Protein AF-A0A3E2NFE2-F1 (afdb_monomer)

Solvent-accessible surface area (backbone atoms only — not comparable to full-atom values): 6594 Å² total; per-residue (Å²): 137,82,74,88,76,73,85,78,50,64,70,62,52,53,49,53,52,47,54,59,40,43,78,69,50,28,48,78,51,78,89,91,43,70,46,64,76,55,94,74,52,72,66,57,50,50,52,50,51,55,51,44,51,70,77,40,67,66,49,80,81,70,59,89,78,87,86,87,77,90,76,81,89,86,81,88,61,64,70,65,71,76,45,92,68,82,74,71,71,66,65,67,64,73,72,74,123

Nearest PDB structures (foldseek):
  2zwk-assembly1_B  TM=2.641E-01  e=9.214E+00  Escherichia coli O157:H7 str. EDL933

Structure (mmCIF, N/CA/C/O backbone):
data_AF-A0A3E2NFE2-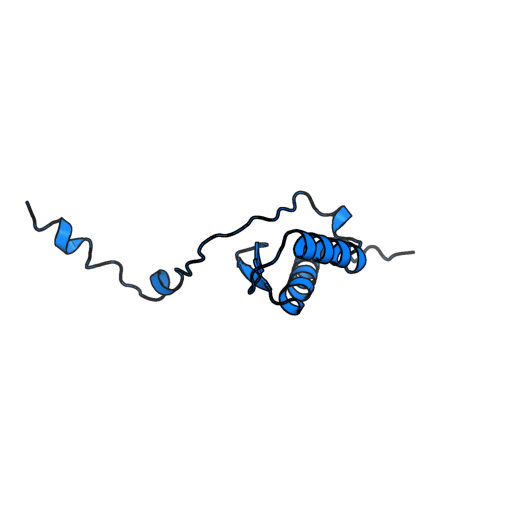F1
#
_entry.id   AF-A0A3E2NFE2-F1
#
loop_
_atom_site.group_PDB
_atom_site.id
_atom_site.type_symbol
_atom_site.label_atom_id
_atom_site.label_alt_id
_atom_site.label_comp_id
_atom_site.label_asym_id
_atom_site.label_entity_id
_atom_site.label_seq_id
_atom_site.pdbx_PDB_ins_code
_atom_site.Cartn_x
_atom_site.Cartn_y
_atom_site.Cartn_z
_atom_site.occupancy
_atom_site.B_iso_or_equiv
_atom_site.auth_seq_id
_atom_site.auth_comp_id
_atom_site.auth_asym_id
_atom_site.auth_atom_id
_atom_site.pdbx_PDB_model_num
ATOM 1 N N . MET A 1 1 ? 16.334 -3.542 -26.209 1.00 38.69 1 MET A N 1
ATOM 2 C CA . MET A 1 1 ? 17.227 -2.662 -25.422 1.00 38.69 1 MET A CA 1
ATOM 3 C C . MET A 1 1 ? 16.359 -1.790 -24.520 1.00 38.69 1 MET A C 1
ATOM 5 O O . MET A 1 1 ? 15.817 -0.800 -24.991 1.00 38.69 1 MET A O 1
ATOM 9 N N . HIS A 1 2 ? 16.127 -2.193 -23.267 1.00 41.72 2 HIS A N 1
ATOM 10 C CA . HIS A 1 2 ? 15.436 -1.346 -22.287 1.00 41.72 2 HIS A CA 1
ATOM 11 C C . HIS A 1 2 ? 16.467 -0.449 -21.600 1.00 41.72 2 HIS A C 1
ATOM 13 O O . HIS A 1 2 ? 17.391 -0.928 -20.944 1.00 41.72 2 HIS A O 1
ATOM 19 N N . ASN A 1 3 ? 16.344 0.854 -21.849 1.00 42.16 3 ASN A N 1
ATOM 20 C CA . ASN A 1 3 ? 17.257 1.891 -21.389 1.00 42.16 3 ASN A CA 1
ATOM 21 C C . ASN A 1 3 ? 17.306 1.946 -19.857 1.00 42.16 3 ASN A C 1
ATOM 23 O O . ASN A 1 3 ? 16.300 2.166 -19.189 1.00 42.16 3 ASN A O 1
ATOM 27 N N . GLY A 1 4 ? 18.512 1.797 -19.308 1.00 43.97 4 GLY A N 1
ATOM 28 C CA . GLY A 1 4 ? 18.819 1.724 -17.879 1.00 43.97 4 GLY A CA 1
ATOM 29 C C . GLY A 1 4 ? 18.656 3.016 -17.068 1.00 43.97 4 GLY A C 1
ATOM 30 O O . GLY A 1 4 ? 19.458 3.234 -16.166 1.00 43.97 4 GLY A O 1
ATOM 31 N N . LYS A 1 5 ? 17.647 3.855 -17.349 1.00 42.72 5 LYS A N 1
ATOM 32 C CA . LYS A 1 5 ? 17.329 5.060 -16.552 1.00 42.72 5 LYS A CA 1
ATOM 33 C C . LYS A 1 5 ? 16.195 4.879 -15.537 1.00 42.72 5 LYS A C 1
ATOM 35 O O . LYS A 1 5 ? 16.047 5.723 -14.664 1.00 42.72 5 LYS A O 1
ATOM 40 N N . GLU A 1 6 ? 15.425 3.794 -15.598 1.00 47.09 6 GLU A N 1
ATOM 41 C CA . GLU A 1 6 ? 14.284 3.594 -14.683 1.00 47.09 6 GLU A CA 1
ATOM 42 C C . GLU A 1 6 ? 14.641 2.884 -13.367 1.00 47.09 6 GLU A C 1
ATOM 44 O O . GLU A 1 6 ? 13.800 2.771 -12.481 1.00 47.09 6 GLU A O 1
ATOM 49 N N . ARG A 1 7 ? 15.894 2.444 -13.192 1.00 52.53 7 ARG A N 1
ATOM 50 C CA . ARG A 1 7 ? 16.300 1.580 -12.067 1.00 52.53 7 ARG A CA 1
ATOM 51 C C . ARG A 1 7 ? 16.385 2.256 -10.689 1.00 52.53 7 ARG A C 1
ATOM 53 O O . ARG A 1 7 ? 16.667 1.556 -9.727 1.00 52.53 7 ARG A O 1
ATOM 60 N N . THR A 1 8 ? 16.176 3.570 -10.550 1.00 62.62 8 THR A N 1
ATOM 61 C CA . THR A 1 8 ? 16.469 4.263 -9.273 1.00 62.62 8 THR A CA 1
ATOM 62 C C . THR A 1 8 ? 15.568 5.465 -8.956 1.00 62.62 8 THR A C 1
ATOM 64 O O . THR A 1 8 ? 16.035 6.421 -8.340 1.00 62.62 8 THR A O 1
ATOM 67 N N . ASN A 1 9 ? 14.291 5.470 -9.361 1.00 74.75 9 ASN A N 1
ATOM 68 C CA . ASN A 1 9 ? 13.341 6.494 -8.895 1.00 74.75 9 ASN A CA 1
ATOM 69 C C . ASN A 1 9 ? 12.298 5.893 -7.934 1.00 74.75 9 ASN A C 1
ATOM 71 O O . ASN A 1 9 ? 11.175 5.611 -8.364 1.00 74.75 9 ASN A O 1
ATOM 75 N N . PRO A 1 10 ? 12.640 5.705 -6.644 1.00 71.25 10 PRO A N 1
ATOM 76 C CA . PRO A 1 10 ? 11.712 5.148 -5.663 1.00 71.25 10 PRO A CA 1
ATOM 77 C C . PRO A 1 10 ? 10.450 6.007 -5.520 1.00 71.25 10 PRO A C 1
ATOM 79 O O . PRO A 1 10 ? 9.353 5.463 -5.460 1.00 71.25 10 PRO A O 1
ATOM 82 N N . ASN A 1 11 ? 10.567 7.338 -5.590 1.00 79.00 11 ASN A N 1
ATOM 83 C CA . ASN A 1 11 ? 9.412 8.243 -5.519 1.00 79.00 11 ASN A CA 1
ATOM 84 C C . ASN A 1 11 ? 8.439 8.012 -6.685 1.00 79.00 11 ASN A C 1
ATOM 86 O O . ASN A 1 11 ? 7.223 8.028 -6.510 1.00 79.00 11 ASN A O 1
ATOM 90 N N . GLY A 1 12 ? 8.966 7.750 -7.885 1.00 88.50 12 GLY A N 1
ATOM 91 C CA . GLY A 1 12 ? 8.158 7.384 -9.047 1.00 88.50 12 GLY A CA 1
ATOM 92 C C . GLY A 1 12 ? 7.481 6.017 -8.907 1.00 88.50 12 GLY A C 1
ATOM 93 O O . GLY A 1 12 ? 6.358 5.853 -9.378 1.00 88.50 12 GLY A O 1
ATOM 94 N N . ALA A 1 13 ? 8.136 5.055 -8.254 1.00 90.88 13 ALA A N 1
ATOM 95 C CA . ALA A 1 13 ? 7.587 3.725 -7.997 1.00 90.88 13 ALA A CA 1
ATOM 96 C C . ALA A 1 13 ? 6.442 3.766 -6.972 1.00 90.88 13 ALA A C 1
ATOM 98 O O . ALA A 1 13 ? 5.355 3.264 -7.260 1.00 90.88 13 ALA A O 1
ATOM 99 N N . TYR A 1 14 ? 6.645 4.435 -5.830 1.00 92.44 14 TYR A N 1
ATOM 100 C CA . TYR A 1 14 ? 5.599 4.621 -4.818 1.00 92.44 14 TYR A CA 1
ATOM 101 C C . TYR A 1 14 ? 4.390 5.367 -5.377 1.00 92.44 14 TYR A C 1
ATOM 103 O O . TYR A 1 14 ? 3.261 4.939 -5.159 1.00 92.44 14 TYR A O 1
ATOM 111 N N . ARG A 1 15 ? 4.611 6.409 -6.189 1.00 93.75 15 ARG A N 1
ATOM 112 C CA . ARG A 1 15 ? 3.513 7.130 -6.844 1.00 93.75 15 ARG A CA 1
ATOM 113 C C . ARG A 1 15 ? 2.670 6.226 -7.750 1.00 93.75 15 ARG A C 1
ATOM 115 O O . ARG A 1 15 ? 1.451 6.322 -7.715 1.00 93.75 15 ARG A O 1
ATOM 122 N N . LYS A 1 16 ? 3.283 5.327 -8.528 1.00 95.44 16 LYS A N 1
ATOM 123 C CA . LYS A 1 16 ? 2.538 4.378 -9.381 1.00 95.44 16 LYS A CA 1
ATOM 124 C C . LYS A 1 16 ? 1.693 3.398 -8.558 1.00 95.44 16 LYS A C 1
ATOM 126 O O . LYS A 1 16 ? 0.574 3.086 -8.951 1.00 95.44 16 LYS A O 1
ATOM 131 N N . ILE A 1 17 ? 2.213 2.929 -7.421 1.00 95.81 17 ILE A N 1
ATOM 132 C CA . ILE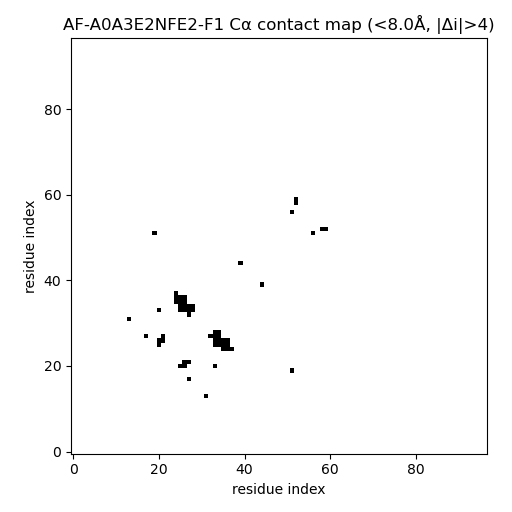 A 1 17 ? 1.464 2.076 -6.482 1.00 95.81 17 ILE A CA 1
ATOM 133 C C . ILE A 1 17 ? 0.284 2.854 -5.888 1.00 95.81 17 ILE A C 1
ATOM 135 O O . ILE A 1 17 ? -0.841 2.357 -5.883 1.00 95.81 17 ILE A O 1
ATOM 139 N N . GLN A 1 18 ? 0.524 4.095 -5.462 1.00 96.31 18 GLN A N 1
ATOM 140 C CA . GLN A 1 18 ? -0.508 4.968 -4.916 1.00 96.31 18 GLN A CA 1
ATOM 141 C C . GLN A 1 18 ? -1.618 5.229 -5.934 1.00 96.31 18 GLN A C 1
ATOM 143 O O . GLN A 1 18 ? -2.790 5.042 -5.626 1.00 96.31 18 GLN A O 1
ATOM 148 N N . GLU A 1 19 ? -1.262 5.603 -7.164 1.00 96.75 19 GLU A N 1
ATOM 149 C CA . GLU A 1 19 ? -2.214 5.817 -8.258 1.00 96.75 19 GLU A CA 1
ATOM 150 C C . GLU A 1 19 ? -3.054 4.557 -8.534 1.00 96.75 19 GLU A C 1
ATOM 152 O O . GLU A 1 19 ? -4.272 4.655 -8.698 1.00 96.75 19 GLU A O 1
ATOM 157 N N . TYR A 1 20 ? -2.428 3.373 -8.532 1.00 97.81 20 TYR A N 1
ATOM 158 C CA . TYR A 1 20 ? -3.109 2.093 -8.738 1.00 97.81 20 TYR A CA 1
ATOM 159 C C . TYR A 1 20 ? -4.179 1.812 -7.671 1.00 97.81 20 TYR A C 1
ATOM 161 O O . TYR A 1 20 ? -5.295 1.405 -8.019 1.00 97.81 20 TYR A O 1
ATOM 169 N N . LEU A 1 21 ? -3.841 2.023 -6.394 1.00 97.69 21 LEU A N 1
ATOM 170 C CA . LEU A 1 21 ? -4.702 1.713 -5.249 1.00 97.69 21 LEU A CA 1
ATOM 171 C C . LEU A 1 21 ? -5.776 2.786 -5.025 1.00 97.69 21 LEU A C 1
ATOM 173 O O . LEU A 1 21 ? -6.949 2.450 -4.876 1.00 97.69 21 LEU A O 1
ATOM 177 N N . VAL A 1 22 ? -5.428 4.074 -5.110 1.00 97.31 22 VAL A N 1
ATOM 178 C CA . VAL A 1 22 ? -6.388 5.185 -4.958 1.00 97.31 22 VAL A CA 1
ATOM 179 C C . VAL A 1 22 ? -7.477 5.124 -6.030 1.00 97.31 22 VAL A C 1
ATOM 181 O O . VAL A 1 22 ? -8.658 5.287 -5.725 1.00 97.31 22 VAL A O 1
ATOM 184 N N . LYS A 1 23 ? -7.124 4.787 -7.279 1.00 97.38 23 LYS A N 1
ATOM 185 C CA . LYS A 1 23 ? -8.105 4.571 -8.361 1.00 97.38 23 LYS A CA 1
ATOM 186 C C . LYS A 1 23 ? -9.115 3.456 -8.043 1.00 97.38 23 LYS A C 1
ATOM 188 O O . LYS A 1 23 ? -10.188 3.416 -8.639 1.00 97.38 23 LYS A O 1
ATOM 193 N N . ARG A 1 24 ? -8.775 2.552 -7.123 1.00 96.81 24 ARG A N 1
ATOM 194 C CA . ARG A 1 24 ? -9.592 1.411 -6.690 1.00 96.81 24 ARG A CA 1
ATOM 195 C C . ARG A 1 24 ? -10.187 1.613 -5.293 1.00 96.81 24 ARG A C 1
ATOM 197 O O . ARG A 1 24 ? -10.557 0.641 -4.648 1.00 96.81 24 ARG A O 1
ATOM 204 N N . ASN A 1 25 ? -10.335 2.870 -4.871 1.00 96.50 25 ASN A N 1
ATOM 205 C CA . ASN A 1 25 ? -10.986 3.267 -3.623 1.00 96.50 25 ASN A CA 1
ATOM 206 C C . ASN A 1 25 ? -10.239 2.800 -2.361 1.00 96.50 25 ASN A C 1
ATOM 208 O O . ASN A 1 25 ? -10.848 2.309 -1.411 1.00 96.50 25 ASN A O 1
ATOM 212 N N . PHE A 1 26 ? -8.915 2.953 -2.371 1.00 96.88 26 PHE A N 1
ATOM 213 C CA . PHE A 1 26 ? -8.078 2.849 -1.178 1.00 96.88 26 PHE A CA 1
ATOM 214 C C . PHE A 1 26 ? -7.646 4.245 -0.716 1.00 96.88 26 PHE A C 1
ATOM 216 O O . PHE A 1 26 ? -7.289 5.086 -1.548 1.00 96.88 26 PHE A O 1
ATOM 223 N N . SER A 1 27 ? -7.626 4.482 0.596 1.00 94.56 27 SER A N 1
ATOM 224 C CA . SER A 1 27 ? -6.932 5.623 1.196 1.00 94.56 27 SER A CA 1
ATOM 225 C C . SER A 1 27 ? -5.440 5.322 1.301 1.00 94.56 27 SER A C 1
ATOM 227 O O . SER A 1 27 ? -5.026 4.182 1.517 1.00 94.56 27 SER A O 1
ATOM 229 N N . HIS A 1 28 ? -4.622 6.353 1.112 1.00 94.56 28 HIS A N 1
ATOM 230 C CA . HIS A 1 28 ? -3.189 6.282 1.373 1.00 94.56 28 HIS A CA 1
ATOM 231 C C . HIS A 1 28 ? -2.936 6.664 2.831 1.00 94.56 28 HIS A C 1
ATOM 233 O O . HIS A 1 28 ? -3.336 7.749 3.252 1.00 94.56 28 HIS A O 1
ATOM 239 N N . GLU A 1 29 ? -2.247 5.801 3.568 1.00 87.94 29 GLU A N 1
ATOM 240 C CA . GLU A 1 29 ? -1.856 6.040 4.958 1.00 87.94 29 GLU A CA 1
ATOM 241 C C . GLU A 1 29 ? -0.428 6.607 5.026 1.00 87.94 29 GLU A C 1
ATOM 243 O O . GLU A 1 29 ? 0.163 7.008 4.023 1.00 87.94 29 GLU A O 1
ATOM 248 N N . GLN A 1 30 ? 0.175 6.672 6.213 1.00 86.69 30 GLN A N 1
ATOM 249 C CA . GLN A 1 30 ? 1.591 7.024 6.306 1.00 86.69 30 GLN A CA 1
ATOM 250 C C . GLN A 1 30 ? 2.483 5.952 5.652 1.00 86.69 30 GLN A C 1
ATOM 252 O O . GLN A 1 30 ? 2.247 4.748 5.760 1.00 86.69 30 GLN A O 1
ATOM 257 N N . TYR A 1 31 ? 3.561 6.412 5.013 1.00 90.06 31 TYR A N 1
ATOM 258 C CA . TYR A 1 31 ? 4.547 5.581 4.317 1.00 90.06 31 TYR A CA 1
ATOM 259 C C . TYR A 1 31 ? 3.965 4.771 3.150 1.00 90.06 31 TYR A C 1
ATOM 261 O O . TYR A 1 31 ? 3.608 5.350 2.132 1.00 90.06 31 TYR A O 1
ATOM 269 N N . SER A 1 32 ? 3.963 3.442 3.247 1.00 91.88 32 SER A N 1
ATOM 270 C CA . SER A 1 32 ? 3.552 2.521 2.183 1.00 91.88 32 SER A CA 1
ATOM 271 C C . SER A 1 32 ? 2.248 1.787 2.505 1.00 91.88 32 SER A C 1
ATOM 273 O O . SER A 1 32 ? 1.956 0.776 1.868 1.00 91.88 32 SER A O 1
ATOM 275 N N . GLY A 1 33 ? 1.511 2.247 3.520 1.00 94.56 33 GLY A N 1
ATOM 276 C CA . GLY A 1 33 ? 0.248 1.657 3.957 1.00 94.56 33 GLY A CA 1
ATOM 277 C C . GLY A 1 33 ? -0.951 2.160 3.154 1.00 94.56 33 GLY A C 1
ATOM 278 O O . GLY A 1 33 ? -0.977 3.305 2.702 1.00 94.56 33 GLY A O 1
ATOM 279 N N . TYR A 1 34 ? -1.952 1.294 2.999 1.00 95.81 34 TYR A N 1
ATOM 280 C CA . TYR A 1 34 ? -3.207 1.603 2.319 1.00 95.81 34 TYR A CA 1
ATOM 281 C C . TYR A 1 34 ? -4.364 0.879 2.998 1.00 95.81 34 TYR A C 1
ATOM 283 O O . TYR A 1 34 ? -4.232 -0.302 3.324 1.00 95.81 34 TYR A O 1
ATOM 291 N N . HIS A 1 35 ? -5.508 1.546 3.139 1.00 94.56 35 HIS A N 1
ATOM 292 C CA . HIS A 1 35 ? -6.747 0.929 3.611 1.00 94.56 35 HIS A CA 1
ATOM 293 C C . HIS A 1 35 ? -7.798 0.941 2.509 1.00 94.56 35 HIS A C 1
ATOM 295 O O . HIS A 1 35 ? -7.982 1.942 1.820 1.00 94.56 35 HIS A O 1
ATOM 301 N N . SER A 1 36 ? -8.507 -0.171 2.331 1.00 95.06 36 SER A N 1
ATOM 302 C CA . SER A 1 36 ? -9.684 -0.194 1.468 1.00 95.06 36 SER A CA 1
ATOM 303 C C . SER A 1 36 ? -10.791 0.637 2.113 1.00 95.06 36 SER A C 1
ATOM 305 O O . SER A 1 36 ? -11.151 0.396 3.264 1.00 95.06 36 SER A O 1
ATOM 307 N N . CYS A 1 37 ? -11.388 1.570 1.373 1.00 93.12 37 CYS A N 1
ATOM 308 C CA . CYS A 1 37 ? -12.505 2.368 1.887 1.00 93.12 37 CYS A CA 1
ATOM 309 C C . CYS A 1 37 ? -13.786 1.535 2.093 1.00 93.12 37 CYS A C 1
ATOM 311 O O . CYS A 1 37 ? -14.700 1.970 2.787 1.00 93.12 37 CYS A O 1
ATOM 313 N N . ASN A 1 38 ? -13.861 0.349 1.480 1.00 91.94 38 ASN A N 1
ATOM 314 C CA . ASN A 1 38 ? -14.972 -0.591 1.600 1.00 91.94 38 ASN A CA 1
ATOM 315 C C . ASN A 1 38 ? -14.487 -1.909 2.213 1.00 91.94 38 ASN A C 1
ATOM 317 O O . ASN A 1 38 ? -13.320 -2.277 2.058 1.00 91.94 38 ASN A O 1
ATOM 321 N N . GLN A 1 39 ? -15.401 -2.658 2.838 1.00 92.75 39 GLN A N 1
ATOM 322 C CA . GLN A 1 39 ? -15.134 -4.056 3.176 1.00 92.75 39 GLN A CA 1
ATOM 323 C C . GLN A 1 39 ? -14.765 -4.812 1.900 1.00 92.75 39 GLN A C 1
ATOM 325 O O . GLN A 1 39 ? -15.476 -4.727 0.901 1.00 92.75 39 GLN A O 1
ATOM 330 N N . THR A 1 40 ? -13.637 -5.509 1.953 1.00 94.00 40 THR A N 1
ATOM 331 C CA . THR A 1 40 ? -13.070 -6.232 0.817 1.00 94.00 40 THR A CA 1
ATOM 332 C C . THR A 1 40 ? -12.884 -7.681 1.235 1.00 94.00 40 THR A 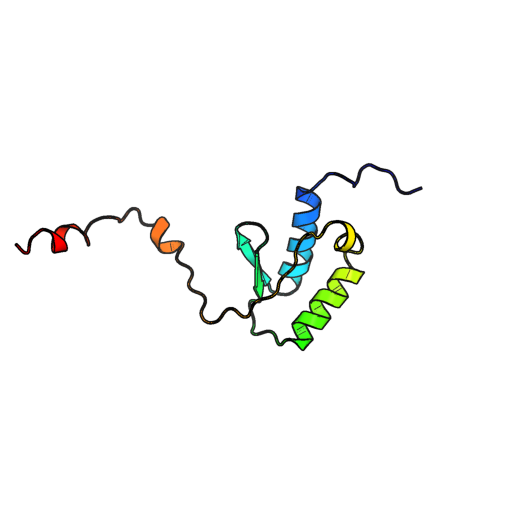C 1
ATOM 334 O O . THR A 1 40 ? -12.303 -7.961 2.282 1.00 94.00 40 THR A O 1
ATOM 337 N N . THR A 1 41 ? -13.410 -8.603 0.441 1.00 95.62 41 THR A N 1
ATOM 338 C CA . THR A 1 41 ? -13.258 -10.043 0.661 1.00 95.62 41 THR A CA 1
ATOM 339 C C . THR A 1 41 ? -11.870 -10.523 0.241 1.00 95.62 41 THR A C 1
ATOM 341 O O . THR A 1 41 ? -11.213 -9.911 -0.602 1.00 95.62 41 THR A O 1
ATOM 344 N N . ASP A 1 42 ? -11.440 -11.677 0.754 1.00 95.19 42 ASP A N 1
ATOM 345 C CA . ASP A 1 42 ? -10.153 -12.279 0.378 1.00 95.19 42 ASP A CA 1
ATOM 346 C C . ASP A 1 42 ? -10.030 -12.519 -1.139 1.00 95.19 42 ASP A C 1
ATOM 348 O O . ASP A 1 42 ? -8.950 -12.369 -1.711 1.00 95.19 42 ASP A O 1
ATOM 352 N N . LEU A 1 43 ? -11.140 -12.854 -1.813 1.00 97.12 43 LEU A N 1
ATOM 353 C CA . LEU A 1 43 ? -11.163 -13.052 -3.264 1.00 97.12 43 LEU A CA 1
ATOM 354 C C . LEU A 1 43 ? -10.945 -11.736 -4.021 1.00 97.12 43 LEU A C 1
ATOM 356 O O . LEU A 1 43 ? -10.176 -11.699 -4.979 1.00 97.12 43 LEU A O 1
ATOM 360 N N . GLU A 1 44 ? -11.577 -10.651 -3.575 1.00 97.06 44 GLU A N 1
ATOM 361 C CA . GLU A 1 44 ? -11.390 -9.325 -4.170 1.00 97.06 44 GLU A CA 1
ATOM 362 C C . GLU A 1 44 ? -9.965 -8.808 -3.951 1.00 97.06 44 GLU A C 1
ATOM 364 O O . GLU A 1 44 ? -9.372 -8.248 -4.874 1.00 97.06 44 GLU A O 1
ATOM 369 N N . VAL A 1 45 ? -9.375 -9.054 -2.774 1.00 96.44 45 VAL A N 1
ATOM 370 C CA . VAL A 1 45 ? -7.950 -8.783 -2.525 1.00 96.44 45 VAL A CA 1
ATOM 371 C C . VAL A 1 45 ? -7.080 -9.599 -3.481 1.00 96.44 45 VAL A C 1
ATOM 373 O O . VAL A 1 45 ? -6.180 -9.048 -4.115 1.00 96.44 45 VAL A O 1
ATOM 376 N N . PHE A 1 46 ? -7.334 -10.900 -3.626 1.00 96.25 46 PHE A N 1
ATOM 377 C CA . PHE A 1 46 ? -6.557 -11.753 -4.524 1.00 96.25 46 PHE A CA 1
ATOM 378 C C . PHE A 1 46 ? -6.608 -11.251 -5.974 1.00 96.25 46 PHE A C 1
ATOM 380 O O . PHE A 1 46 ? -5.572 -11.127 -6.634 1.00 96.25 46 PHE A O 1
ATOM 387 N N . ASP A 1 47 ? -7.799 -10.902 -6.461 1.00 97.81 47 ASP A N 1
ATOM 388 C CA . ASP A 1 47 ? -7.985 -10.354 -7.802 1.00 97.81 47 ASP A CA 1
ATOM 389 C C . ASP A 1 47 ? -7.316 -8.989 -7.977 1.00 97.81 47 ASP A C 1
ATOM 391 O O . ASP A 1 47 ? -6.678 -8.745 -9.008 1.00 97.81 47 ASP A O 1
ATOM 395 N N . LEU A 1 48 ? -7.384 -8.128 -6.958 1.00 97.38 48 LEU A N 1
ATOM 396 C CA . LEU A 1 48 ? -6.692 -6.844 -6.925 1.00 97.38 48 LEU A CA 1
ATOM 397 C C . LEU A 1 48 ? -5.178 -7.019 -7.070 1.00 97.38 48 LEU A C 1
ATOM 399 O O . LEU A 1 48 ? -4.567 -6.329 -7.889 1.00 97.38 48 LEU A O 1
ATOM 403 N N . ILE A 1 49 ? -4.566 -7.925 -6.303 1.00 95.50 49 ILE A N 1
ATOM 404 C CA . ILE A 1 49 ? -3.116 -8.151 -6.348 1.00 95.50 49 ILE A CA 1
ATOM 405 C C . ILE A 1 49 ? -2.712 -8.804 -7.668 1.00 95.50 49 ILE A C 1
ATOM 407 O O . ILE A 1 4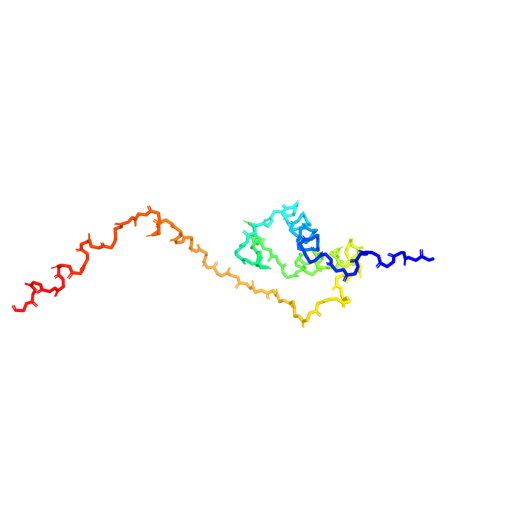9 ? -1.745 -8.371 -8.295 1.00 95.50 49 ILE A O 1
ATOM 411 N N . ARG A 1 50 ? -3.486 -9.772 -8.170 1.00 96.12 50 ARG A N 1
ATOM 412 C CA . ARG A 1 50 ? -3.254 -10.363 -9.495 1.00 96.12 50 ARG A CA 1
ATOM 413 C C . ARG A 1 50 ? -3.248 -9.291 -10.585 1.00 96.12 50 ARG A C 1
ATOM 415 O O . ARG A 1 50 ? -2.297 -9.225 -11.363 1.00 96.12 50 ARG A O 1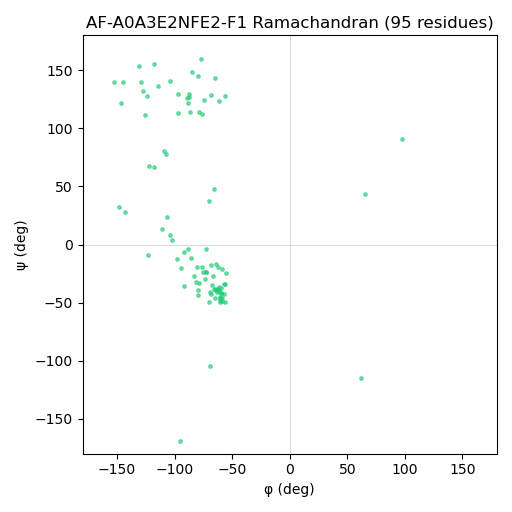
ATOM 422 N N . ALA A 1 51 ? -4.248 -8.412 -10.610 1.00 97.88 51 ALA A N 1
ATOM 423 C CA . ALA A 1 51 ? -4.294 -7.292 -11.548 1.00 97.88 51 ALA A CA 1
ATOM 424 C C . ALA A 1 51 ? -3.107 -6.327 -11.363 1.00 97.88 51 ALA A C 1
ATOM 426 O O . ALA A 1 51 ? -2.539 -5.858 -12.350 1.00 97.88 51 ALA A O 1
ATOM 427 N N . MET A 1 52 ? -2.664 -6.105 -10.122 1.00 96.44 52 MET A N 1
ATOM 428 C CA . MET A 1 52 ? -1.518 -5.248 -9.812 1.00 96.44 52 MET A CA 1
ATOM 429 C C . MET A 1 52 ? -0.223 -5.796 -10.413 1.00 96.44 52 MET A C 1
ATOM 431 O O . MET A 1 52 ? 0.553 -5.033 -10.981 1.00 96.44 52 MET A O 1
ATOM 435 N N . THR A 1 53 ? -0.007 -7.114 -10.358 1.00 94.38 53 THR A N 1
ATOM 436 C CA . THR A 1 53 ? 1.186 -7.743 -10.956 1.00 94.38 53 THR A CA 1
ATOM 437 C C . THR A 1 53 ? 1.219 -7.648 -12.482 1.00 94.38 53 THR A C 1
ATOM 439 O O . THR A 1 53 ? 2.300 -7.626 -13.068 1.00 94.38 53 THR A O 1
ATOM 442 N N . LEU A 1 54 ? 0.051 -7.556 -13.128 1.00 96.12 54 LEU A N 1
ATOM 443 C CA . LEU A 1 54 ? -0.058 -7.373 -14.576 1.00 96.12 54 LEU A CA 1
ATOM 444 C C . LEU A 1 54 ? 0.174 -5.910 -14.976 1.00 96.12 54 LEU A C 1
ATOM 446 O O . LEU A 1 54 ? 0.817 -5.644 -15.989 1.00 96.12 54 LEU A O 1
ATOM 450 N N . GLU A 1 55 ? -0.330 -4.963 -14.181 1.00 96.56 55 GLU A N 1
ATOM 451 C CA . GLU A 1 55 ? -0.215 -3.522 -14.446 1.00 96.56 55 GLU A CA 1
ATOM 452 C C . GLU A 1 55 ? 1.176 -2.969 -14.073 1.00 96.56 55 GLU A C 1
ATOM 454 O O . GLU A 1 55 ? 1.710 -2.088 -14.749 1.00 96.56 55 GLU A O 1
ATOM 459 N N . LEU A 1 56 ? 1.803 -3.524 -13.030 1.00 95.69 56 LEU A N 1
ATOM 460 C CA . LEU A 1 56 ? 3.114 -3.133 -12.506 1.00 95.69 56 LEU A CA 1
ATOM 461 C C . LEU A 1 56 ? 4.086 -4.331 -12.512 1.00 95.69 56 LEU A C 1
ATOM 463 O O . LEU A 1 56 ? 4.516 -4.783 -11.451 1.00 95.69 56 LEU A O 1
ATOM 467 N N . PRO A 1 57 ? 4.502 -4.843 -13.688 1.00 93.44 57 PRO A N 1
ATOM 468 C CA . PRO A 1 57 ? 5.302 -6.073 -13.789 1.00 93.44 57 PRO A CA 1
ATOM 469 C C . PRO A 1 57 ? 6.700 -5.979 -13.153 1.00 93.44 57 PRO A C 1
ATOM 471 O O . PRO A 1 57 ? 7.340 -6.996 -12.898 1.00 93.44 57 PRO A O 1
ATOM 474 N N . TRP A 1 58 ? 7.194 -4.766 -12.889 1.00 93.44 58 TRP A N 1
ATOM 475 C CA . TRP A 1 58 ? 8.453 -4.526 -12.177 1.00 93.44 58 TRP A CA 1
ATOM 476 C C . TRP A 1 58 ? 8.333 -4.740 -10.661 1.00 93.44 58 TRP A C 1
ATOM 478 O O . TRP A 1 58 ? 9.348 -4.928 -9.997 1.00 93.44 58 TRP A O 1
ATOM 488 N N . LEU A 1 59 ? 7.117 -4.713 -10.105 1.00 91.38 59 LEU A N 1
ATOM 489 C CA . LEU A 1 59 ? 6.888 -4.699 -8.662 1.00 91.38 59 LEU A CA 1
ATOM 490 C C . LEU A 1 59 ? 7.463 -5.947 -7.982 1.00 91.38 59 LEU A C 1
ATOM 492 O O . LEU A 1 59 ? 8.191 -5.832 -7.001 1.00 91.38 59 LEU A O 1
ATOM 496 N N . SER A 1 60 ? 7.236 -7.130 -8.558 1.00 89.25 60 SER A N 1
ATOM 497 C CA . SER A 1 60 ? 7.739 -8.406 -8.024 1.00 89.25 60 SER A CA 1
ATOM 498 C C . SER A 1 60 ? 9.267 -8.508 -7.975 1.00 89.25 60 SER A C 1
ATOM 500 O O . SER A 1 60 ? 9.795 -9.315 -7.221 1.00 89.25 60 SER A O 1
ATOM 502 N N . GLN A 1 61 ? 9.987 -7.684 -8.741 1.00 89.81 61 GLN A N 1
ATOM 503 C CA . GLN A 1 61 ? 11.454 -7.655 -8.753 1.00 89.81 61 GLN A CA 1
ATOM 504 C C . GLN A 1 61 ? 12.034 -6.756 -7.654 1.00 89.81 61 GLN A C 1
ATOM 506 O O . GLN A 1 61 ? 13.244 -6.761 -7.433 1.00 89.81 61 GLN A O 1
ATOM 511 N N . CYS A 1 62 ? 11.196 -5.948 -7.001 1.00 88.94 62 CYS A N 1
ATOM 512 C CA . CYS A 1 62 ? 11.614 -4.948 -6.019 1.00 88.94 62 CYS A CA 1
ATOM 513 C C . CYS A 1 62 ? 10.951 -5.125 -4.644 1.00 88.94 62 CYS A C 1
ATOM 515 O O . CYS A 1 62 ? 11.336 -4.436 -3.701 1.00 88.94 62 CYS A O 1
ATOM 517 N N . LEU A 1 63 ? 9.953 -6.007 -4.520 1.00 87.38 63 LEU A N 1
ATOM 518 C CA . LEU A 1 63 ? 9.282 -6.293 -3.254 1.00 87.38 63 LEU A CA 1
ATOM 519 C C . LEU A 1 63 ? 10.176 -7.138 -2.342 1.00 87.38 63 LEU A C 1
ATOM 521 O O . LEU A 1 63 ? 10.569 -8.245 -2.698 1.00 87.38 63 LEU A O 1
ATOM 525 N N . ASN A 1 64 ? 10.423 -6.635 -1.133 1.00 91.06 64 ASN A N 1
ATOM 526 C CA . ASN A 1 64 ? 11.017 -7.423 -0.051 1.00 91.06 64 ASN A CA 1
ATOM 527 C C . ASN A 1 64 ? 9.941 -8.079 0.828 1.00 91.06 64 ASN A C 1
ATOM 529 O O . ASN A 1 64 ? 10.135 -9.186 1.315 1.00 91.06 64 ASN A O 1
ATOM 533 N N . HIS A 1 65 ? 8.818 -7.385 1.035 1.00 92.12 65 HIS A N 1
ATOM 534 C CA . HIS A 1 65 ? 7.686 -7.826 1.850 1.00 92.12 65 HIS A CA 1
ATOM 535 C C . HIS A 1 65 ? 6.405 -7.172 1.327 1.00 92.12 65 HIS A C 1
ATOM 537 O O . HIS A 1 65 ? 6.429 -6.001 0.944 1.00 92.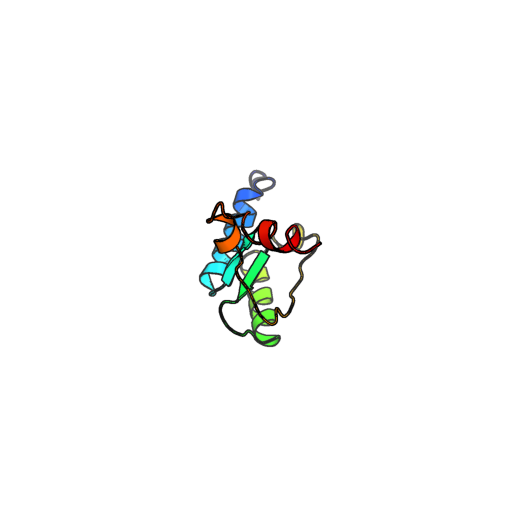12 65 HIS A O 1
ATOM 543 N N . PHE A 1 66 ? 5.307 -7.923 1.290 1.00 91.81 66 PHE A N 1
ATOM 544 C CA . PHE A 1 66 ? 3.978 -7.429 0.934 1.00 91.81 66 PHE A CA 1
ATOM 545 C C . PHE A 1 66 ? 2.954 -8.205 1.757 1.00 91.81 66 PHE A C 1
ATOM 547 O O . PHE A 1 66 ? 2.902 -9.432 1.672 1.00 91.81 66 PHE A O 1
ATOM 554 N N . GLU A 1 67 ? 2.153 -7.502 2.547 1.00 93.69 67 GLU A N 1
ATOM 555 C CA . GLU A 1 67 ? 1.173 -8.109 3.441 1.00 93.69 67 GLU A CA 1
ATOM 556 C C . GLU A 1 67 ? -0.195 -7.458 3.287 1.00 93.69 67 GLU A C 1
ATOM 558 O O . GLU A 1 67 ? -0.317 -6.296 2.898 1.00 93.69 67 GLU A O 1
ATOM 563 N N . VAL A 1 68 ? -1.225 -8.239 3.597 1.00 94.12 68 VAL A N 1
ATOM 564 C CA . VAL A 1 68 ? -2.601 -7.770 3.704 1.00 94.12 68 VAL A CA 1
ATOM 565 C C . VAL A 1 68 ? -3.120 -8.214 5.059 1.00 94.12 68 VAL A C 1
ATOM 567 O O . VAL A 1 68 ? -2.968 -9.377 5.432 1.00 94.12 68 VAL A O 1
ATOM 570 N N . THR A 1 69 ? -3.744 -7.285 5.772 1.00 93.44 69 THR A N 1
ATOM 571 C CA . THR A 1 69 ? -4.302 -7.515 7.102 1.00 93.44 69 THR A CA 1
ATOM 572 C C . THR A 1 69 ? -5.740 -7.025 7.126 1.00 93.44 69 THR A C 1
ATOM 574 O O . THR A 1 69 ? -6.052 -5.970 6.577 1.00 93.44 69 THR A O 1
ATOM 577 N N . ASN A 1 70 ? -6.615 -7.783 7.784 1.00 92.44 70 ASN A N 1
ATOM 578 C CA . ASN A 1 70 ? -7.960 -7.322 8.095 1.00 92.44 70 ASN A CA 1
ATOM 579 C C . ASN A 1 70 ? -7.889 -6.328 9.264 1.00 92.44 70 ASN A C 1
ATOM 581 O O . ASN A 1 70 ? -7.532 -6.702 10.385 1.00 92.44 70 ASN A O 1
ATOM 585 N N . VAL A 1 71 ? -8.199 -5.064 8.987 1.00 86.31 71 VAL A N 1
ATOM 586 C CA . VAL A 1 71 ? -8.314 -4.017 10.003 1.00 86.31 71 VAL A CA 1
ATOM 587 C C . VAL A 1 71 ? -9.751 -4.031 10.515 1.00 86.31 71 VAL A C 1
ATOM 589 O O . VAL A 1 71 ? -10.678 -3.877 9.728 1.00 86.31 71 VAL A O 1
ATOM 592 N N . GLY A 1 72 ? -9.925 -4.238 11.823 1.00 85.00 72 GLY A N 1
ATOM 593 C CA . GLY A 1 72 ? -11.235 -4.212 12.476 1.00 85.00 72 GLY A CA 1
ATOM 594 C C . GLY A 1 72 ? -11.830 -2.803 12.506 1.00 85.00 72 GLY A C 1
ATOM 595 O O . GLY A 1 72 ? -12.314 -2.295 11.500 1.00 85.00 72 GLY A O 1
ATOM 596 N N . GLU A 1 73 ? -11.807 -2.150 13.667 1.00 83.12 73 GLU A N 1
ATOM 597 C CA . GLU A 1 73 ? -12.228 -0.750 13.770 1.00 83.12 73 GLU A CA 1
ATOM 598 C C . GLU A 1 73 ? -11.056 0.194 13.475 1.00 83.12 73 GLU A C 1
ATOM 600 O O . GLU A 1 73 ? -9.967 0.059 14.038 1.00 83.12 73 GLU A O 1
ATOM 605 N N . TYR A 1 74 ? -11.285 1.155 12.578 1.00 82.88 74 TYR A N 1
ATOM 606 C CA . TYR A 1 74 ? -10.348 2.233 12.275 1.00 82.88 74 TYR A CA 1
ATOM 607 C C . TYR A 1 74 ? -10.723 3.487 13.069 1.00 82.88 74 TYR A C 1
ATOM 609 O O . TYR A 1 74 ? -11.869 3.941 13.027 1.00 82.88 74 TYR A O 1
ATOM 617 N N . HIS A 1 75 ? -9.744 4.072 13.758 1.00 83.94 75 HIS A N 1
ATOM 618 C CA . HIS A 1 75 ? -9.900 5.322 14.494 1.00 83.94 75 HIS A CA 1
ATOM 619 C C . HIS A 1 75 ? -8.842 6.322 14.028 1.00 83.94 75 HIS A C 1
ATOM 621 O O . HIS A 1 75 ? -7.656 6.142 14.306 1.00 83.94 75 HIS A O 1
ATOM 627 N N . ASP A 1 76 ? -9.270 7.386 13.351 1.00 84.88 76 ASP A N 1
ATOM 628 C CA . ASP A 1 76 ? -8.391 8.509 13.034 1.00 84.88 76 ASP A CA 1
ATOM 629 C C . ASP A 1 76 ? -8.232 9.405 14.270 1.00 84.88 76 ASP A C 1
ATOM 631 O O . ASP A 1 76 ? -9.186 10.019 14.759 1.00 84.88 76 ASP A O 1
ATOM 635 N N . LEU A 1 77 ? -7.009 9.449 14.792 1.00 88.56 77 LEU A N 1
ATOM 636 C CA . LEU A 1 77 ? -6.644 10.224 15.973 1.00 88.56 77 LEU A CA 1
ATOM 637 C C . LEU A 1 77 ? -5.872 11.504 15.628 1.00 88.56 77 LEU A C 1
ATOM 639 O O . LEU A 1 77 ? -5.401 12.178 16.544 1.00 88.56 77 LEU A O 1
ATOM 643 N N . MET A 1 78 ? -5.757 11.880 14.348 1.00 85.88 78 MET A N 1
ATOM 644 C CA . MET A 1 78 ? -5.062 13.106 13.932 1.00 85.88 78 MET A CA 1
ATOM 645 C C . MET A 1 78 ? -5.634 14.357 14.603 1.00 85.88 78 MET A C 1
ATOM 647 O O . MET A 1 78 ? -4.881 15.239 15.013 1.00 85.88 78 MET A O 1
ATOM 651 N N . ASN A 1 79 ? -6.945 14.366 14.854 1.00 82.94 79 ASN A N 1
ATOM 652 C CA . ASN A 1 79 ? -7.641 15.428 15.584 1.00 82.94 79 ASN A CA 1
ATOM 653 C C . ASN A 1 79 ? -7.057 15.709 16.987 1.00 82.94 79 ASN A C 1
ATOM 655 O O . ASN A 1 79 ? -7.212 16.818 17.499 1.00 82.94 79 ASN A O 1
ATOM 659 N N . LEU A 1 80 ? -6.383 14.737 17.620 1.00 86.56 80 LEU A N 1
ATOM 660 C CA . LEU A 1 80 ? -5.723 14.928 18.920 1.00 86.56 80 LEU A CA 1
ATOM 661 C C . LEU A 1 80 ? -4.456 15.788 18.826 1.00 86.56 80 LEU A C 1
ATOM 663 O O . LEU A 1 80 ? -4.054 16.383 19.821 1.00 86.56 80 LEU A O 1
ATOM 667 N N . PHE A 1 81 ? -3.827 15.850 17.651 1.00 83.50 81 PHE A N 1
ATOM 668 C CA . PHE A 1 81 ? -2.603 16.618 17.411 1.00 83.50 81 PHE A CA 1
ATOM 669 C C . PHE A 1 81 ? -2.881 18.018 16.853 1.00 83.50 81 PHE A C 1
ATOM 671 O O . PHE A 1 81 ? -2.038 18.904 16.967 1.00 83.50 81 PHE A O 1
ATOM 678 N N . GLU A 1 82 ? -4.059 18.235 16.267 1.00 77.25 82 GLU A N 1
ATOM 679 C CA . GLU A 1 82 ? -4.484 19.543 15.751 1.00 77.25 82 GLU A CA 1
ATOM 680 C C . GLU A 1 82 ? -4.889 20.512 16.870 1.00 77.25 82 GLU A C 1
ATOM 682 O O . GLU A 1 82 ? -4.807 21.732 16.717 1.00 77.25 82 GLU A O 1
ATOM 687 N N . GLN A 1 83 ? -5.280 19.979 18.027 1.00 58.16 83 GLN A N 1
ATOM 688 C CA . GLN A 1 83 ? -5.547 20.761 19.223 1.00 58.16 83 GLN A CA 1
ATOM 689 C C . GLN A 1 83 ? -4.305 20.729 20.111 1.00 58.16 83 GLN A C 1
ATOM 691 O O . GLN A 1 83 ? -3.972 19.695 20.680 1.00 58.16 83 GLN A O 1
ATOM 696 N N . GLY A 1 84 ? -3.636 21.868 20.287 1.00 58.25 84 GLY A N 1
ATOM 697 C CA . GLY A 1 84 ? -2.590 22.053 21.302 1.00 58.25 84 GLY A CA 1
ATOM 698 C C . GLY A 1 84 ? -3.122 21.984 22.742 1.00 58.25 84 GLY A C 1
ATOM 699 O O . GLY A 1 84 ? -2.836 22.868 23.539 1.00 58.25 84 GLY A O 1
ATOM 700 N N . VAL A 1 85 ? -3.928 20.973 23.075 1.00 56.25 85 VAL A N 1
ATOM 701 C CA . VAL A 1 85 ? -4.594 20.782 24.366 1.00 56.25 85 VAL A CA 1
ATOM 702 C C . VAL A 1 85 ? -4.085 19.486 24.988 1.00 56.25 85 VAL A C 1
ATOM 704 O O . VAL A 1 85 ? -4.802 18.507 25.182 1.00 56.25 85 VAL A O 1
ATOM 707 N N . ILE A 1 86 ? -2.804 19.496 25.337 1.00 54.94 86 ILE A N 1
ATOM 708 C CA . ILE A 1 86 ? -2.370 18.804 26.546 1.00 54.94 86 ILE A CA 1
ATOM 709 C C . ILE A 1 86 ? -2.533 19.848 27.658 1.00 54.94 86 ILE A C 1
ATOM 711 O O . ILE A 1 86 ? -2.036 20.956 27.515 1.00 54.94 86 ILE A O 1
ATOM 715 N N . GLU A 1 87 ? -3.250 19.485 28.724 1.00 53.28 87 GLU A N 1
ATOM 716 C CA . GLU A 1 87 ? -3.709 20.300 29.875 1.00 53.28 87 GLU A CA 1
ATOM 717 C C . GLU A 1 87 ? -5.158 20.812 29.761 1.00 53.28 87 GLU A C 1
ATOM 719 O O . GLU A 1 87 ? -5.421 21.879 29.212 1.00 53.28 87 GLU A O 1
ATOM 724 N N . PRO A 1 88 ? -6.137 20.033 30.283 1.00 51.84 88 PRO A N 1
ATOM 725 C CA . PRO A 1 88 ? -6.398 20.035 31.731 1.00 51.84 88 PRO A CA 1
ATOM 726 C C . PRO A 1 88 ? -6.793 18.660 32.321 1.00 51.84 88 PRO A C 1
ATOM 728 O O . PRO A 1 88 ? -7.521 18.585 33.312 1.00 51.84 88 PRO A O 1
ATOM 731 N N . ILE A 1 89 ? -6.345 17.546 31.730 1.00 54.31 89 ILE A N 1
ATOM 732 C CA . ILE A 1 89 ? -6.609 16.208 32.304 1.00 54.31 89 ILE A CA 1
ATOM 733 C C . ILE A 1 89 ? -5.606 15.890 33.434 1.00 54.31 89 ILE A C 1
ATOM 735 O O . ILE A 1 89 ? -5.982 15.296 34.443 1.00 54.31 89 ILE A O 1
ATOM 739 N N . LEU A 1 90 ? -4.364 16.383 33.340 1.00 53.91 90 LEU A N 1
ATOM 740 C CA . LEU A 1 90 ? -3.325 16.192 34.366 1.00 53.91 90 LEU A CA 1
ATOM 741 C C . LEU A 1 90 ? -3.554 17.031 35.641 1.00 53.91 90 LEU A C 1
ATOM 743 O O . LEU A 1 90 ? -3.227 16.578 36.737 1.00 53.91 90 LEU A O 1
ATOM 747 N N . SER A 1 91 ? -4.192 18.206 35.548 1.00 46.69 91 SER A N 1
ATOM 748 C CA . SER A 1 91 ? -4.429 19.079 36.715 1.00 46.69 91 SER A CA 1
ATOM 749 C C . SER A 1 91 ? -5.512 18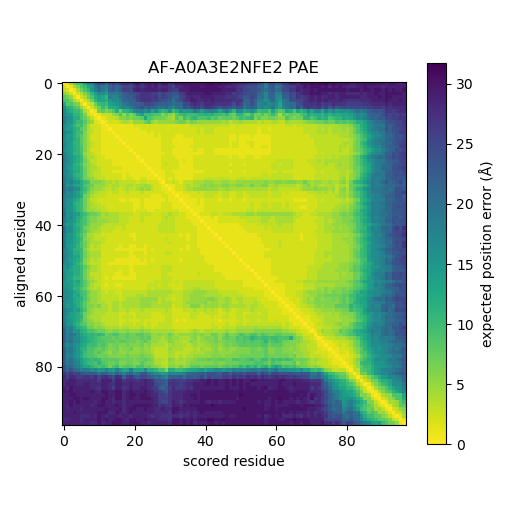.555 37.674 1.00 46.69 91 SER A C 1
ATOM 751 O O . SER A 1 91 ? -5.486 18.854 38.870 1.00 46.69 91 SER A O 1
ATOM 753 N N . LYS A 1 92 ? -6.434 17.709 37.191 1.00 50.69 92 LYS A N 1
ATOM 754 C CA . LYS A 1 92 ? -7.434 17.029 38.038 1.00 50.69 92 LYS A CA 1
ATOM 755 C C . LYS A 1 92 ? -6.895 15.787 38.753 1.00 50.69 92 LYS A C 1
ATOM 757 O O . LYS A 1 92 ? -7.496 15.368 39.740 1.00 50.69 92 LYS A O 1
ATOM 762 N N . ALA A 1 93 ? -5.789 15.209 38.285 1.00 53.62 93 ALA A N 1
ATOM 763 C CA . ALA A 1 93 ? -5.169 14.041 38.912 1.00 53.62 93 ALA A CA 1
ATOM 764 C C . ALA A 1 93 ? -4.254 14.418 40.094 1.00 53.62 93 ALA A C 1
ATOM 766 O O . ALA A 1 93 ? -4.115 13.635 41.025 1.00 53.62 93 ALA A O 1
ATOM 767 N N . LEU A 1 94 ? -3.687 15.630 40.093 1.00 52.47 94 LEU A N 1
ATOM 768 C CA . LEU A 1 94 ? -2.741 16.100 41.118 1.00 52.47 94 LEU A CA 1
ATOM 769 C C . LEU A 1 94 ? -3.388 16.852 42.297 1.00 52.47 94 LEU A C 1
ATOM 771 O O . LEU A 1 94 ? -2.703 17.178 43.257 1.00 52.47 94 LEU A O 1
ATOM 775 N N . THR A 1 95 ? -4.696 17.128 42.253 1.00 49.22 95 THR A N 1
ATOM 776 C CA . THR A 1 95 ? -5.423 17.868 43.312 1.00 49.22 95 THR A CA 1
ATOM 777 C C . THR A 1 95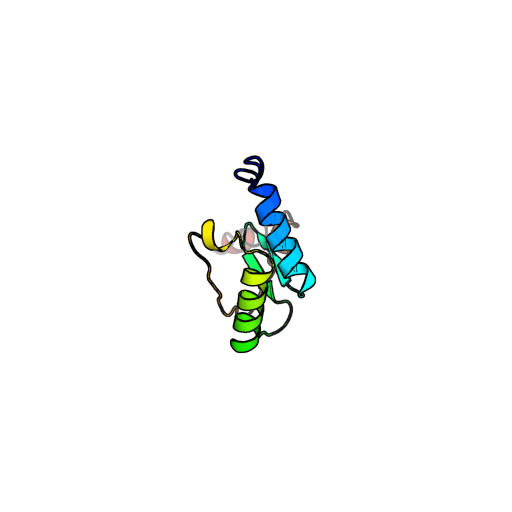 ? -6.259 16.977 44.235 1.00 49.22 95 THR A C 1
ATOM 779 O O . THR A 1 95 ? -6.941 17.476 45.127 1.00 49.22 95 THR A O 1
ATOM 782 N N . LYS A 1 96 ? -6.195 15.651 44.057 1.00 48.91 96 LYS A N 1
ATOM 783 C CA . LYS A 1 96 ? -6.704 14.670 45.023 1.00 48.91 96 LYS A CA 1
ATOM 784 C C . LYS A 1 96 ? -5.529 13.980 45.715 1.00 48.91 96 LYS A C 1
ATOM 786 O O . LYS A 1 96 ? -5.187 12.850 45.374 1.00 48.91 96 LYS A O 1
ATOM 791 N N . THR A 1 97 ? -4.900 14.649 46.674 1.00 40.97 97 THR A N 1
ATOM 792 C CA . THR A 1 97 ? -4.117 14.000 47.738 1.00 40.97 97 THR A CA 1
ATOM 793 C C . THR A 1 97 ? -4.229 14.833 49.000 1.00 40.97 97 THR A C 1
ATOM 795 O O . THR A 1 97 ? -4.139 16.074 48.877 1.00 40.97 97 THR A O 1
#

Organism: NCBI:txid253257

Radius of gyration: 20.56 Å; Cα contacts (8 Å, |Δi|>4): 28; chains: 1; bounding box: 34×35×73 Å

Mean predicted aligned error: 10.57 Å

Secondary structure (DSSP, 8-state):
---TTSTT-HHHHHHHHHHHHHTTTEEE-STT-EEESS---HHHHHHHHHHHHHH-TTGGGT-S--------S----THHHHS----SSHHHHSS--

Sequence (97 aa):
MHNGKERTNPNGAYRKIQEYLVKRNFSHEQYSGYHSCNQTTDLEVFDLIRAMTLELPWLSQCLNHFEVTNVGEYHDLMNLFEQGVIEPILSKALTKT

Foldseek 3Di:
DPDPPPPDDVVVVLVVVVVLVVVVQWDDDPDNDIHHPDDDDPVNVVVSVVVVCVVCVCCVVPD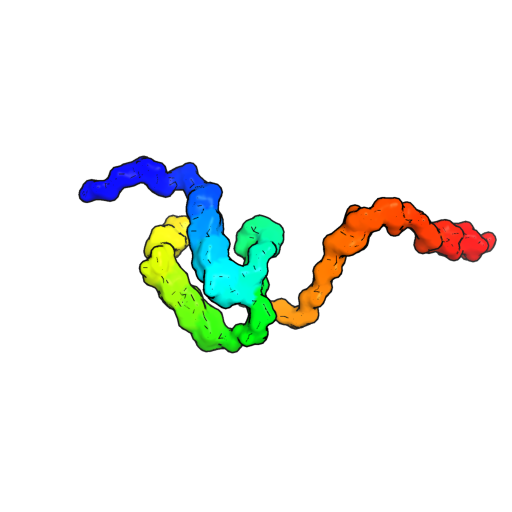PDDDDDDDDDDDDPVVVVVDPDPDDVVVVVVPPD

pLDDT: mean 81.88, std 18.6, range [38.69, 97.88]